Protein AF-A0A5C7W7C7-F1 (afdb_monomer)

Secondary structure (DSSP, 8-state):
-HHHHHTTTHHHHHHHHHHHHHHHTT----HHHHHHHHHHHHHHHHHHHHHHTT--HHHHHHHHHHH---SS---HHHHHHHHHHHHHT--TTS-GGGGTTSHHHHHTT--HHHHTTS-GGGGT----

Mean predicted aligned error: 4.82 Å

pLDDT: mean 91.24, std 10.2, range [34.31, 97.81]

Sequence (128 aa):
CYTAGLLHNIGELALLRSLQDWQEAGGELGNDDIEQALRRRAAGFGSALRIRWRLPFGLRELIAAYYALGSGVFSREALVLNLVAQLLALPSNQSLDSLLESRPARMLGLRQDFLGRIPEHLLGRHDG

Radius of gyration: 17.4 Å; Cα contacts (8 Å, |Δi|>4): 109; chains: 1; bounding box: 34×39×49 Å

Nearest PDB structures (foldseek):
  3i7a-assembly1_A  TM=5.634E-01  e=2.595E-01  Shewanella amazonensis S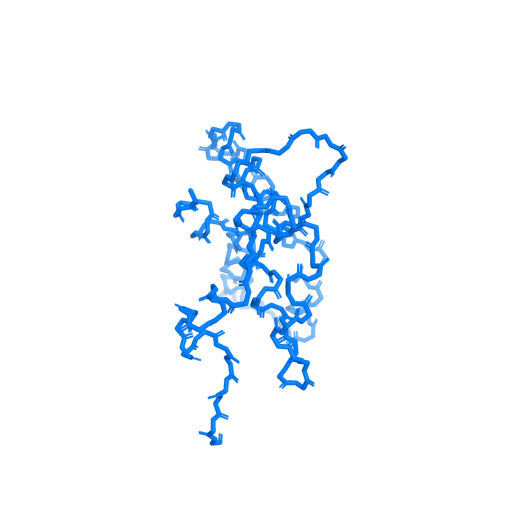B2B

Solvent-accessible surface area (backbone atoms only — not comparable to full-atom values): 7499 Å² total; per-residue (Å²): 98,70,68,30,66,73,49,53,61,48,12,47,53,52,47,51,51,54,55,46,54,39,41,77,73,72,44,89,77,52,71,69,54,52,53,50,45,45,80,74,38,15,70,61,47,26,53,55,48,45,56,74,70,61,56,54,67,70,51,54,50,36,30,47,14,34,81,48,77,81,92,74,91,74,54,72,55,29,32,52,37,27,42,50,42,52,55,71,67,51,55,86,90,56,65,73,70,59,54,50,74,33,69,40,28,52,76,68,66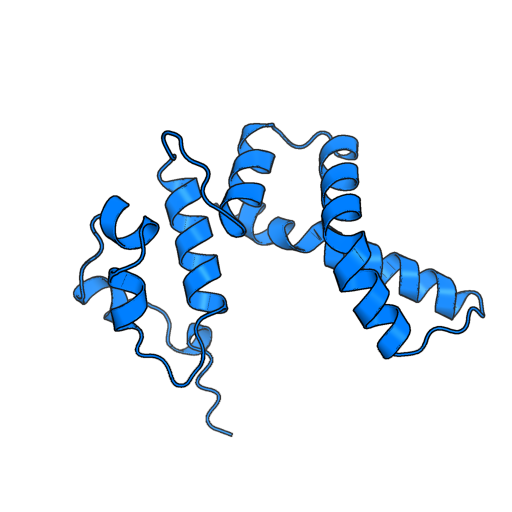,57,53,76,77,54,61,80,67,56,62,67,85,68,62,69,75,72,88,126

InterPro domains:
  IPR013976 Cyclic di-GMP phosphodiesterase CdgJ, HDOD domain [PF08668] (1-67)

Foldseek 3Di:
DVVLVVLLQVLLVVQVVVVVVCVVVVHDDDPVNSVVCSVPGSVVSSVVVCVVVVPDPVSVLLSVLLVHDDPDDDDLSSLVSVLLSCQQVPDLPDDPVVSCVDPSNVVNVHDPVVVVVPDPVSNPPPPD

Organism: Aquipseudomonas alcaligenes (NCBI:txid43263)

Structure (mmCIF, N/CA/C/O backbone):
data_AF-A0A5C7W7C7-F1
#
_entry.id   AF-A0A5C7W7C7-F1
#
loop_
_atom_site.group_PDB
_atom_site.id
_atom_site.type_symbol
_atom_site.label_atom_id
_atom_site.label_alt_id
_atom_site.label_comp_id
_atom_site.label_asym_id
_atom_site.label_entity_id
_atom_site.label_seq_id
_atom_site.pdbx_PDB_ins_code
_atom_site.Cartn_x
_atom_site.Cartn_y
_atom_site.Cartn_z
_atom_site.occupancy
_atom_site.B_iso_or_equiv
_atom_site.auth_seq_id
_atom_site.auth_comp_id
_atom_site.auth_asym_id
_atom_site.auth_atom_id
_atom_site.pdbx_PDB_model_num
ATOM 1 N N . CYS A 1 1 ? -14.136 -1.132 1.586 1.00 89.62 1 CYS A N 1
ATOM 2 C CA . CYS A 1 1 ? -12.787 -1.687 1.855 1.00 89.62 1 CYS A CA 1
ATOM 3 C C . CYS A 1 1 ? -12.267 -2.596 0.745 1.00 89.62 1 CYS A C 1
ATOM 5 O O . CYS A 1 1 ? -11.176 -2.323 0.275 1.00 89.62 1 CYS A O 1
ATOM 7 N N . TYR A 1 2 ? -13.012 -3.619 0.300 1.00 94.81 2 TYR A N 1
ATOM 8 C CA . TYR A 1 2 ? -12.529 -4.632 -0.659 1.00 94.81 2 TYR A CA 1
ATOM 9 C C . TYR A 1 2 ? -11.791 -4.063 -1.886 1.00 94.81 2 TYR A C 1
ATOM 11 O O . TYR A 1 2 ? -10.609 -4.328 -2.069 1.00 94.81 2 TYR A O 1
ATOM 19 N N . THR A 1 3 ? -12.439 -3.196 -2.669 1.00 95.94 3 THR A N 1
ATOM 20 C CA . THR A 1 3 ? -11.835 -2.604 -3.876 1.00 95.94 3 THR A CA 1
ATOM 21 C C . THR A 1 3 ? -10.594 -1.761 -3.577 1.00 95.94 3 THR A C 1
ATOM 23 O O . THR A 1 3 ? -9.626 -1.808 -4.322 1.00 95.94 3 THR A O 1
ATOM 26 N N . ALA A 1 4 ? -10.598 -1.001 -2.479 1.00 96.06 4 ALA A N 1
ATOM 27 C CA . ALA A 1 4 ? -9.429 -0.225 -2.067 1.00 96.06 4 ALA A CA 1
ATOM 28 C C . ALA A 1 4 ? -8.264 -1.136 -1.652 1.00 96.06 4 ALA A C 1
ATOM 30 O O . ALA A 1 4 ? -7.130 -0.856 -2.017 1.00 96.06 4 ALA A O 1
ATO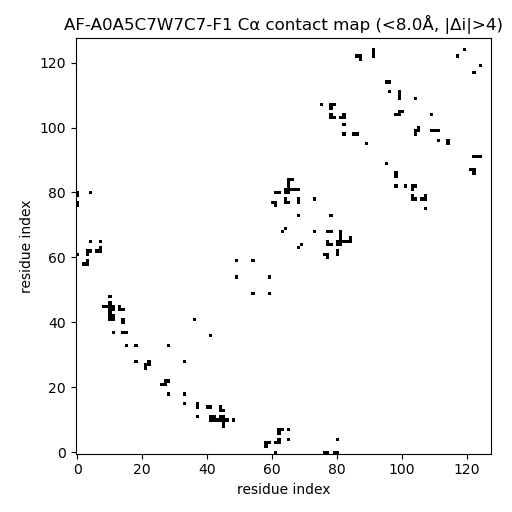M 31 N N . GLY A 1 5 ? -8.551 -2.246 -0.965 1.00 95.31 5 GLY A N 1
ATOM 32 C CA . GLY A 1 5 ? -7.561 -3.273 -0.647 1.00 95.31 5 GLY A CA 1
ATOM 33 C C . GLY A 1 5 ? -6.988 -3.937 -1.899 1.00 95.31 5 GLY A C 1
ATOM 34 O O . GLY A 1 5 ? -5.781 -4.091 -1.995 1.00 95.31 5 GLY A O 1
ATOM 35 N N . LEU A 1 6 ? -7.808 -4.253 -2.904 1.00 95.38 6 LEU A N 1
ATOM 36 C CA . LEU A 1 6 ? -7.309 -4.803 -4.173 1.00 95.38 6 LEU A CA 1
ATOM 37 C C . LEU A 1 6 ? -6.442 -3.816 -4.964 1.00 95.38 6 LEU A C 1
ATOM 39 O O . LEU A 1 6 ? -5.518 -4.226 -5.655 1.00 95.38 6 LEU A O 1
ATOM 43 N N . LEU A 1 7 ? -6.751 -2.521 -4.893 1.00 96.19 7 LEU A N 1
ATOM 44 C CA . LEU A 1 7 ? -6.086 -1.491 -5.693 1.00 96.19 7 LEU A CA 1
ATOM 45 C C . LEU A 1 7 ? -4.968 -0.755 -4.947 1.00 96.19 7 LEU A C 1
ATOM 47 O O . LEU A 1 7 ? -4.414 0.204 -5.496 1.00 96.19 7 LEU A O 1
ATOM 51 N N . HIS A 1 8 ? -4.645 -1.144 -3.709 1.00 94.94 8 HIS A N 1
ATOM 52 C CA . HIS A 1 8 ? -3.686 -0.391 -2.902 1.00 94.94 8 HIS A CA 1
ATOM 53 C C . HIS A 1 8 ? -2.312 -0.341 -3.587 1.00 94.94 8 HIS A C 1
ATOM 55 O O . HIS A 1 8 ? -1.818 0.755 -3.839 1.00 94.94 8 HIS A O 1
ATOM 61 N N . ASN A 1 9 ? -1.800 -1.489 -4.038 1.00 95.06 9 ASN A N 1
ATOM 62 C CA . ASN A 1 9 ? -0.490 -1.657 -4.677 1.00 95.06 9 ASN A CA 1
ATOM 63 C C . ASN A 1 9 ? -0.511 -1.556 -6.217 1.00 95.06 9 ASN A C 1
ATOM 65 O O . ASN A 1 9 ? 0.390 -2.042 -6.904 1.00 95.06 9 ASN A O 1
ATOM 69 N N . ILE A 1 10 ? -1.554 -0.954 -6.803 1.00 95.38 10 ILE A N 1
ATOM 70 C CA . ILE A 1 10 ? -1.696 -0.907 -8.268 1.00 95.38 10 ILE A CA 1
ATOM 71 C C . ILE A 1 10 ? -0.569 -0.120 -8.959 1.00 95.38 10 ILE A C 1
ATOM 73 O O . ILE A 1 10 ? -0.285 -0.349 -10.132 1.00 95.38 10 ILE A O 1
ATOM 77 N N . GLY A 1 11 ? 0.073 0.809 -8.243 1.00 95.00 11 GLY A N 1
ATOM 78 C CA . GLY A 1 11 ? 1.209 1.570 -8.761 1.00 95.00 11 GLY A CA 1
ATOM 79 C C . GLY A 1 11 ? 2.449 0.701 -8.934 1.00 95.00 11 GLY A C 1
ATOM 80 O O . GLY A 1 11 ? 3.077 0.740 -9.986 1.00 95.00 11 GLY A O 1
ATOM 81 N N . GLU A 1 12 ? 2.756 -0.112 -7.925 1.00 96.19 12 GLU A N 1
ATOM 82 C CA . GLU A 1 12 ? 3.834 -1.096 -7.913 1.00 96.19 12 GLU A CA 1
ATOM 83 C C . GLU A 1 12 ? 3.633 -2.120 -9.037 1.00 96.19 12 GLU A C 1
ATOM 85 O O . GLU A 1 12 ? 4.531 -2.325 -9.850 1.00 96.19 12 GLU A O 1
ATOM 90 N N . LEU A 1 13 ? 2.433 -2.704 -9.137 1.00 97.19 13 LEU A N 1
ATOM 91 C CA . LEU A 1 13 ? 2.112 -3.716 -10.149 1.00 97.19 13 LEU A CA 1
ATOM 92 C C . LEU A 1 13 ? 2.204 -3.170 -11.577 1.00 97.19 13 LEU A C 1
ATOM 94 O O . LEU A 1 13 ? 2.780 -3.809 -12.457 1.00 97.19 13 LEU A O 1
ATOM 98 N N . ALA A 1 14 ? 1.649 -1.983 -11.822 1.00 96.75 14 ALA A N 1
ATOM 99 C CA . ALA A 1 14 ? 1.678 -1.392 -13.153 1.00 96.75 14 ALA A CA 1
ATOM 100 C C . ALA A 1 14 ? 3.094 -0.943 -13.550 1.00 96.75 14 ALA A C 1
ATOM 102 O O . ALA A 1 14 ? 3.472 -1.094 -14.711 1.00 96.75 14 ALA A O 1
ATOM 103 N N . LEU A 1 15 ? 3.892 -0.459 -12.591 1.00 97.38 15 LEU A N 1
ATOM 104 C CA . LEU A 1 15 ? 5.300 -0.150 -12.822 1.00 97.38 15 LEU A CA 1
ATOM 105 C C . LEU A 1 15 ? 6.098 -1.415 -13.152 1.00 97.38 15 LEU A C 1
ATOM 107 O O . LEU A 1 15 ? 6.824 -1.409 -14.140 1.00 97.38 15 LEU A O 1
ATOM 111 N N . LEU A 1 16 ? 5.929 -2.502 -12.391 1.00 97.56 16 LEU A N 1
ATOM 112 C CA . LEU A 1 16 ? 6.574 -3.786 -12.688 1.00 97.56 16 LEU A CA 1
ATOM 113 C C . LEU A 1 16 ? 6.235 -4.277 -14.091 1.00 97.56 16 LEU A C 1
ATOM 115 O O . LEU A 1 16 ? 7.132 -4.684 -14.821 1.00 97.56 16 LEU A O 1
ATOM 119 N N . ARG A 1 17 ? 4.965 -4.167 -14.500 1.00 97.50 17 ARG A N 1
ATOM 120 C CA . ARG A 1 17 ? 4.567 -4.529 -15.862 1.00 97.50 17 ARG A CA 1
ATOM 121 C C . ARG A 1 17 ? 5.311 -3.701 -16.909 1.00 97.50 17 ARG A C 1
ATOM 123 O O . ARG A 1 17 ? 5.808 -4.269 -17.869 1.00 97.50 17 ARG A O 1
ATOM 130 N N . SER A 1 18 ? 5.426 -2.387 -16.710 1.00 96.31 18 SER A N 1
ATOM 131 C CA . SER A 1 18 ? 6.162 -1.515 -17.638 1.00 96.31 18 SER A CA 1
ATOM 132 C C . SER A 1 18 ? 7.666 -1.809 -17.677 1.00 96.31 18 SER A C 1
ATOM 134 O O . SER A 1 18 ? 8.272 -1.722 -18.740 1.00 96.31 18 SER A O 1
ATOM 136 N N . LEU A 1 19 ? 8.278 -2.155 -16.539 1.00 97.25 19 LEU A N 1
ATOM 137 C CA . LEU A 1 19 ? 9.686 -2.569 -16.490 1.00 97.25 19 LEU A CA 1
ATOM 138 C C . LEU A 1 19 ? 9.896 -3.904 -17.211 1.00 97.25 19 LEU A C 1
ATOM 140 O O . LEU A 1 19 ? 10.875 -4.063 -17.933 1.00 97.25 19 LEU A O 1
ATOM 144 N N . GLN A 1 20 ? 8.952 -4.832 -17.074 1.00 97.06 20 GLN A N 1
ATOM 145 C CA . GLN A 1 20 ? 8.997 -6.095 -17.796 1.00 97.06 20 GLN A CA 1
ATOM 146 C C . GLN A 1 20 ? 8.813 -5.904 -19.308 1.00 97.06 20 GLN A C 1
ATOM 148 O O . GLN A 1 20 ? 9.581 -6.474 -20.075 1.00 97.06 20 GLN A O 1
ATOM 153 N N . ASP A 1 21 ? 7.881 -5.049 -19.744 1.00 97.81 21 ASP A N 1
ATOM 154 C CA . ASP A 1 21 ? 7.718 -4.705 -21.166 1.00 97.81 21 ASP A CA 1
ATOM 155 C C . ASP A 1 21 ? 9.025 -4.151 -21.765 1.00 97.81 21 ASP A C 1
ATOM 157 O O . ASP A 1 21 ? 9.373 -4.442 -22.908 1.00 97.81 21 ASP A O 1
ATOM 161 N N . TRP A 1 22 ? 9.775 -3.371 -20.979 1.00 97.12 22 TRP A N 1
ATOM 162 C CA . TRP A 1 22 ? 11.086 -2.858 -21.375 1.00 97.12 22 TRP A CA 1
ATOM 163 C C . TRP A 1 22 ? 12.131 -3.971 -21.529 1.00 97.12 22 TRP A C 1
ATOM 165 O O . TRP A 1 22 ? 12.857 -3.983 -22.523 1.00 97.12 22 TRP A O 1
ATOM 175 N N . GLN A 1 23 ? 12.187 -4.925 -20.595 1.00 97.06 23 GLN A N 1
ATOM 176 C CA . GLN A 1 23 ? 13.093 -6.076 -20.704 1.00 97.06 23 GLN A CA 1
ATOM 177 C C . GLN A 1 23 ? 12.749 -6.964 -21.902 1.00 97.06 23 GLN A C 1
ATOM 179 O O . GLN A 1 23 ? 13.635 -7.368 -22.653 1.00 97.06 23 GLN A O 1
ATOM 184 N N . GLU A 1 24 ? 11.460 -7.218 -22.129 1.00 97.31 24 GLU A N 1
ATOM 185 C CA . GLU A 1 24 ? 10.967 -7.999 -23.269 1.00 97.31 24 GLU A CA 1
ATOM 186 C C . GLU A 1 24 ? 11.292 -7.327 -24.617 1.00 97.31 24 GLU A C 1
ATOM 188 O O . GLU A 1 24 ? 11.494 -8.014 -25.617 1.00 97.31 24 GLU A O 1
ATOM 193 N N . ALA A 1 25 ? 11.423 -5.996 -24.643 1.00 97.75 25 ALA A N 1
ATOM 194 C CA . ALA A 1 25 ? 11.869 -5.230 -25.806 1.00 97.75 25 ALA A CA 1
ATOM 195 C C . ALA A 1 25 ? 13.404 -5.198 -25.996 1.00 97.75 25 ALA A C 1
ATOM 197 O O . ALA A 1 25 ? 13.891 -4.515 -26.898 1.00 97.75 25 ALA A O 1
ATOM 198 N N . GLY A 1 26 ? 14.168 -5.925 -25.173 1.00 97.31 26 GLY A N 1
ATOM 199 C CA . GLY A 1 26 ? 15.632 -5.992 -25.230 1.00 97.31 26 GLY A CA 1
ATOM 200 C C . GLY A 1 26 ? 16.350 -4.983 -24.331 1.00 97.31 26 GLY A C 1
ATOM 201 O O . GLY A 1 26 ? 17.560 -4.806 -24.457 1.00 97.31 26 GLY A O 1
ATOM 202 N N . GLY A 1 27 ? 15.626 -4.305 -23.440 1.00 96.56 27 GLY A N 1
ATOM 203 C CA . GLY A 1 27 ? 16.213 -3.434 -22.433 1.00 96.56 27 GLY A CA 1
ATOM 204 C C . GLY A 1 27 ? 16.884 -4.212 -21.298 1.00 96.56 27 GLY A C 1
ATOM 205 O O . GLY A 1 27 ? 16.375 -5.230 -20.834 1.00 96.56 27 GLY A O 1
ATOM 206 N N . GLU A 1 28 ? 18.009 -3.712 -20.795 1.00 95.44 28 GLU A N 1
ATOM 207 C CA . GLU A 1 28 ? 18.679 -4.295 -19.630 1.00 95.44 28 GLU A CA 1
ATOM 208 C C . GLU A 1 28 ? 18.191 -3.622 -18.341 1.00 95.44 28 GLU A C 1
ATOM 210 O O . GLU A 1 28 ? 18.163 -2.394 -18.237 1.00 95.44 28 GLU A O 1
ATOM 215 N N . LEU A 1 29 ? 17.785 -4.434 -17.363 1.00 96.06 29 LEU A N 1
ATOM 216 C CA . LEU A 1 29 ? 17.436 -4.010 -16.007 1.00 96.06 29 LEU A CA 1
ATOM 217 C C . LEU A 1 29 ? 17.919 -5.073 -15.024 1.00 96.06 29 LEU A C 1
ATOM 219 O O . LEU A 1 29 ? 17.550 -6.243 -15.152 1.00 96.06 29 LEU A O 1
ATOM 223 N N . GLY A 1 30 ? 18.725 -4.663 -14.045 1.00 95.38 30 GLY A N 1
ATOM 224 C CA . GLY A 1 30 ? 19.095 -5.504 -12.912 1.00 95.38 30 GLY A CA 1
ATOM 225 C C . GLY A 1 30 ? 18.076 -5.427 -11.773 1.00 95.38 30 GLY A C 1
ATOM 226 O O . GLY A 1 30 ? 17.225 -4.537 -11.726 1.00 95.38 30 GLY A O 1
ATOM 227 N N . ASN A 1 31 ? 18.195 -6.334 -10.800 1.00 95.50 31 ASN A N 1
ATOM 228 C CA . ASN A 1 31 ? 17.340 -6.322 -9.606 1.00 95.50 31 ASN A CA 1
ATOM 229 C C . ASN A 1 31 ? 17.451 -4.998 -8.830 1.00 95.50 31 ASN A C 1
ATOM 231 O O . ASN A 1 31 ? 16.431 -4.444 -8.422 1.00 95.50 31 ASN A O 1
ATOM 235 N N . ASP A 1 32 ? 18.661 -4.447 -8.700 1.00 97.12 32 ASP A N 1
ATOM 236 C CA . ASP A 1 32 ? 18.893 -3.170 -8.015 1.00 97.12 32 ASP A CA 1
ATOM 237 C C . ASP A 1 32 ? 18.188 -1.997 -8.719 1.00 97.12 32 ASP A C 1
ATOM 239 O O . ASP A 1 32 ? 17.633 -1.113 -8.057 1.00 97.12 32 ASP A O 1
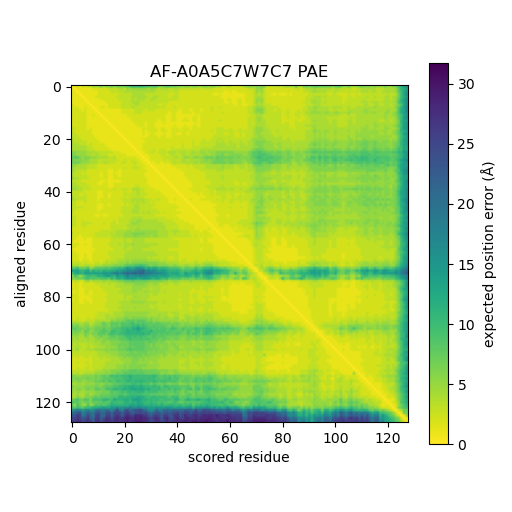ATOM 243 N N . ASP A 1 33 ? 18.148 -2.005 -10.057 1.00 96.62 33 ASP A N 1
ATOM 244 C CA . ASP A 1 33 ? 17.437 -0.995 -10.848 1.00 96.62 33 ASP A CA 1
ATOM 245 C C . ASP A 1 33 ? 15.926 -1.092 -10.629 1.00 96.62 33 ASP A C 1
ATOM 247 O O . ASP A 1 33 ? 15.254 -0.073 -10.444 1.00 96.62 33 ASP A O 1
ATOM 251 N N . ILE A 1 34 ? 15.392 -2.317 -10.600 1.00 96.69 34 ILE A N 1
ATOM 252 C CA . ILE A 1 34 ? 13.972 -2.590 -10.350 1.00 96.69 34 ILE A CA 1
ATOM 253 C C . ILE A 1 34 ? 13.585 -2.128 -8.942 1.00 96.69 34 ILE A C 1
ATOM 255 O O . ILE A 1 34 ? 12.606 -1.393 -8.781 1.00 96.69 34 ILE A O 1
ATOM 259 N N . GLU A 1 35 ? 14.363 -2.492 -7.921 1.00 97.06 35 GLU A N 1
ATOM 260 C CA . GLU A 1 35 ? 14.127 -2.047 -6.547 1.00 97.06 35 GLU A CA 1
ATOM 261 C C . GLU A 1 35 ? 14.181 -0.522 -6.426 1.00 97.06 35 GLU A C 1
ATOM 263 O O . GLU A 1 35 ? 13.319 0.099 -5.791 1.00 97.06 35 GLU A O 1
ATOM 268 N N . GLN A 1 36 ? 15.174 0.108 -7.056 1.00 96.88 36 GLN A N 1
ATOM 269 C CA . GLN A 1 36 ? 15.310 1.558 -7.052 1.00 96.88 36 GLN A CA 1
ATOM 270 C C . GLN A 1 36 ? 14.130 2.235 -7.764 1.00 96.88 36 GLN A C 1
ATOM 272 O O . GLN A 1 36 ? 13.604 3.239 -7.266 1.00 96.88 36 GLN A O 1
ATOM 277 N N . ALA A 1 37 ? 13.690 1.694 -8.901 1.00 96.44 37 ALA A N 1
ATOM 278 C CA . ALA A 1 37 ? 12.540 2.188 -9.644 1.00 96.44 37 ALA A CA 1
ATOM 279 C C . ALA A 1 37 ? 11.258 2.078 -8.811 1.00 96.44 37 ALA A C 1
ATOM 281 O O . ALA A 1 37 ? 10.541 3.071 -8.677 1.00 96.44 37 ALA A O 1
ATOM 282 N N . LEU A 1 38 ? 11.005 0.926 -8.184 1.00 96.88 38 LEU A N 1
ATOM 283 C CA . LEU A 1 38 ? 9.864 0.714 -7.293 1.00 96.88 38 LEU A CA 1
ATOM 284 C C . LEU A 1 38 ? 9.828 1.752 -6.169 1.00 96.88 38 LEU A C 1
ATOM 286 O O . LEU A 1 38 ? 8.841 2.479 -6.037 1.00 96.88 38 LEU A O 1
ATOM 290 N N . ARG A 1 39 ? 10.929 1.896 -5.418 1.00 95.12 39 ARG A N 1
ATOM 291 C CA . ARG A 1 39 ? 11.015 2.838 -4.288 1.00 95.12 39 ARG A CA 1
ATOM 292 C C . ARG A 1 39 ? 10.786 4.290 -4.715 1.00 95.12 39 ARG A C 1
ATOM 294 O O . ARG A 1 39 ? 10.182 5.059 -3.973 1.00 95.12 39 ARG A O 1
ATOM 301 N N . ARG A 1 40 ? 11.265 4.688 -5.900 1.00 96.31 40 ARG A N 1
ATOM 302 C CA . ARG A 1 40 ? 11.215 6.090 -6.361 1.00 96.31 40 ARG A CA 1
ATOM 303 C C . ARG A 1 40 ? 9.975 6.445 -7.176 1.00 96.31 40 ARG A C 1
ATOM 305 O O . ARG A 1 40 ? 9.622 7.622 -7.245 1.00 96.31 40 ARG A O 1
ATOM 312 N N . ARG A 1 41 ? 9.354 5.481 -7.861 1.00 95.25 41 ARG A N 1
ATOM 313 C CA . ARG A 1 41 ? 8.348 5.760 -8.900 1.00 95.25 41 ARG A CA 1
ATOM 314 C C . ARG A 1 41 ? 6.979 5.153 -8.618 1.00 95.25 41 ARG A C 1
ATOM 316 O O . ARG A 1 41 ? 6.002 5.733 -9.086 1.00 95.25 41 ARG A O 1
ATOM 323 N N . ALA A 1 42 ? 6.868 4.065 -7.851 1.00 94.31 42 ALA A N 1
ATOM 324 C CA . ALA A 1 42 ? 5.601 3.340 -7.709 1.00 94.31 42 ALA A CA 1
ATOM 325 C C . ALA A 1 42 ? 4.461 4.213 -7.155 1.00 94.31 42 ALA A C 1
ATOM 327 O O . ALA A 1 42 ? 3.365 4.231 -7.715 1.00 94.31 42 ALA A O 1
ATOM 328 N N . ALA A 1 43 ? 4.729 5.013 -6.116 1.00 91.44 43 ALA A N 1
ATOM 329 C CA . ALA A 1 43 ? 3.724 5.894 -5.517 1.00 91.44 43 ALA A CA 1
ATOM 330 C C . ALA A 1 43 ? 3.205 6.958 -6.505 1.00 91.44 43 ALA A C 1
ATOM 332 O O . ALA A 1 43 ? 1.993 7.155 -6.642 1.00 91.44 43 ALA A O 1
ATOM 333 N N . GLY A 1 44 ? 4.116 7.617 -7.232 1.00 93.38 44 GLY A N 1
ATOM 334 C CA . GLY A 1 44 ? 3.763 8.608 -8.253 1.00 93.38 44 GLY A CA 1
ATOM 335 C C . GLY A 1 44 ? 2.994 7.984 -9.419 1.00 93.38 44 GLY A C 1
ATOM 336 O O . GLY A 1 44 ? 1.969 8.520 -9.842 1.00 93.38 44 GLY A O 1
ATOM 337 N N . PHE A 1 45 ? 3.439 6.811 -9.876 1.00 93.56 45 PHE A N 1
ATOM 338 C CA . PHE A 1 45 ? 2.786 6.043 -10.933 1.00 93.56 45 PHE A CA 1
ATOM 339 C C . PHE A 1 45 ? 1.359 5.640 -10.537 1.00 93.56 45 PHE A C 1
ATOM 341 O O . PHE A 1 45 ? 0.408 5.903 -11.272 1.00 93.56 45 PHE A O 1
ATOM 348 N N . GLY A 1 46 ? 1.186 5.083 -9.334 1.00 94.25 46 GLY A N 1
ATOM 349 C CA . GLY A 1 46 ? -0.119 4.707 -8.792 1.00 94.25 46 GLY A CA 1
ATOM 350 C C . GLY A 1 46 ? -1.064 5.900 -8.651 1.00 94.25 46 GLY A C 1
ATOM 351 O O . GLY A 1 46 ? -2.237 5.800 -9.007 1.00 94.25 46 GLY A O 1
ATOM 352 N N . SER A 1 47 ? -0.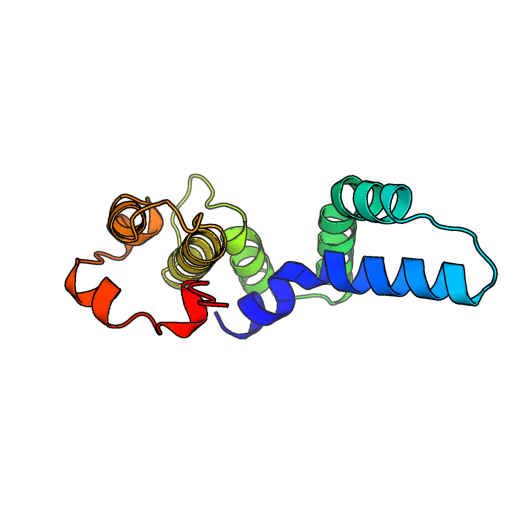565 7.053 -8.196 1.00 92.88 47 SER A N 1
ATOM 353 C CA . SER A 1 47 ? -1.357 8.287 -8.119 1.00 92.88 47 SER A CA 1
ATOM 354 C C . SER A 1 47 ? -1.880 8.720 -9.496 1.00 92.88 47 SER A C 1
ATOM 356 O O . SER A 1 47 ? -3.089 8.903 -9.673 1.00 92.88 47 SER A O 1
ATOM 358 N N . ALA A 1 48 ? -0.994 8.797 -10.495 1.00 94.81 48 ALA A N 1
ATOM 359 C CA . ALA A 1 48 ? -1.360 9.161 -11.863 1.00 94.81 48 ALA A CA 1
ATOM 360 C C . ALA A 1 48 ? -2.362 8.168 -12.476 1.00 94.81 48 ALA A C 1
ATOM 362 O O . ALA A 1 48 ? -3.348 8.574 -13.097 1.00 94.81 48 ALA A O 1
ATOM 363 N N . LEU A 1 49 ? -2.157 6.868 -12.250 1.00 95.81 49 LEU A N 1
ATOM 364 C CA . LEU A 1 49 ? -3.029 5.815 -12.762 1.00 95.81 49 LEU A CA 1
ATOM 365 C C . LEU A 1 49 ? -4.448 5.911 -12.188 1.00 95.81 49 LEU A C 1
ATOM 367 O O . LEU A 1 49 ? -5.422 5.885 -12.940 1.00 95.81 49 LEU A O 1
ATOM 371 N N . ARG A 1 50 ? -4.580 6.113 -10.870 1.00 95.81 50 ARG A N 1
ATOM 372 C CA . ARG A 1 50 ? -5.882 6.271 -10.197 1.00 95.81 50 ARG A CA 1
ATOM 373 C C . ARG A 1 50 ? -6.644 7.509 -10.691 1.00 95.81 50 ARG A C 1
ATOM 375 O O . ARG A 1 50 ? -7.872 7.475 -10.765 1.00 95.81 50 ARG A O 1
ATOM 382 N N . ILE A 1 51 ? -5.936 8.586 -11.046 1.00 94.56 51 ILE A N 1
ATOM 383 C CA . ILE A 1 51 ? -6.527 9.783 -11.670 1.00 94.56 51 ILE A CA 1
ATOM 384 C C . ILE A 1 51 ? -6.998 9.469 -13.094 1.00 94.56 51 ILE A C 1
ATOM 386 O O . ILE A 1 51 ? -8.143 9.765 -13.435 1.00 94.56 51 ILE A O 1
ATOM 390 N N . ARG A 1 52 ? -6.155 8.828 -13.912 1.00 96.19 52 ARG A N 1
ATOM 391 C CA . ARG A 1 52 ? -6.471 8.486 -15.308 1.00 96.19 52 ARG A CA 1
ATOM 392 C C . ARG A 1 52 ? -7.644 7.513 -15.428 1.00 96.19 52 ARG A C 1
ATOM 394 O O . ARG A 1 52 ? -8.463 7.656 -16.328 1.00 96.19 52 ARG A O 1
ATOM 401 N N . TRP A 1 53 ? -7.767 6.568 -14.500 1.00 96.00 53 TRP A N 1
ATOM 402 C CA . TRP A 1 53 ? -8.928 5.676 -14.395 1.00 96.00 53 TRP A CA 1
ATOM 403 C C . TRP A 1 53 ? -10.165 6.341 -13.792 1.00 96.00 53 TRP A C 1
ATOM 405 O O . TRP A 1 53 ? -11.210 5.705 -13.692 1.00 96.00 53 TRP A O 1
ATOM 415 N N . ARG A 1 54 ? -10.062 7.617 -13.400 1.00 96.81 54 ARG A N 1
ATOM 416 C CA . ARG A 1 54 ? -11.155 8.408 -12.827 1.00 96.81 54 ARG A CA 1
ATOM 417 C C . ARG A 1 54 ? -11.766 7.734 -11.599 1.00 96.81 54 ARG A C 1
ATOM 419 O O . ARG A 1 54 ? -12.982 7.756 -11.418 1.00 96.81 54 ARG A O 1
ATOM 426 N N . LEU A 1 55 ? -10.924 7.140 -10.747 1.00 96.38 55 LEU A N 1
ATOM 427 C CA . LEU A 1 55 ? -11.416 6.487 -9.540 1.00 96.38 55 LEU A CA 1
ATOM 428 C C . LEU A 1 55 ? -12.163 7.499 -8.653 1.00 96.38 55 LEU A C 1
ATOM 430 O O . LEU A 1 55 ? -11.665 8.622 -8.456 1.00 96.38 55 LEU A O 1
ATOM 434 N N . PRO A 1 56 ? -13.321 7.112 -8.081 1.00 95.38 56 PRO A N 1
ATOM 435 C CA . PRO A 1 56 ? -14.074 7.970 -7.177 1.00 95.38 56 PRO A CA 1
ATOM 436 C C . PRO A 1 56 ? -13.184 8.523 -6.064 1.00 95.38 56 PRO A C 1
ATOM 438 O O . PRO A 1 56 ? -12.306 7.821 -5.559 1.00 95.38 56 PRO A O 1
ATOM 441 N N . PHE A 1 57 ? -13.410 9.777 -5.671 1.00 92.38 57 PHE A N 1
ATOM 442 C CA . PHE A 1 57 ? -12.599 10.449 -4.650 1.00 92.38 57 PHE A CA 1
ATOM 443 C C . PHE A 1 57 ? -12.507 9.631 -3.355 1.00 92.38 57 PHE A C 1
ATOM 445 O O . PHE A 1 57 ? -11.402 9.299 -2.939 1.00 92.38 57 PHE A O 1
ATOM 452 N N . GLY A 1 58 ? -13.644 9.170 -2.823 1.00 93.06 58 GLY A N 1
ATOM 453 C CA . GLY A 1 58 ? -13.658 8.336 -1.618 1.00 93.06 58 GLY A CA 1
ATOM 454 C C . GLY A 1 58 ? -12.876 7.024 -1.765 1.00 93.06 58 GLY A C 1
ATOM 455 O O . GLY A 1 58 ? -12.234 6.579 -0.822 1.00 93.06 58 GLY A O 1
ATOM 456 N N . LEU A 1 59 ? -12.839 6.414 -2.958 1.00 95.31 59 LEU A N 1
ATOM 457 C CA . LEU A 1 59 ? -12.014 5.222 -3.188 1.00 95.31 59 LEU A CA 1
ATOM 458 C C . LEU A 1 59 ? -10.517 5.558 -3.132 1.00 95.31 59 LEU A C 1
ATOM 460 O O . LEU A 1 59 ? -9.739 4.799 -2.558 1.00 95.31 59 LEU A O 1
ATOM 464 N N . ARG A 1 60 ? -10.116 6.702 -3.699 1.00 94.56 60 ARG A N 1
ATOM 465 C CA . ARG A 1 60 ? -8.730 7.185 -3.635 1.00 94.56 60 ARG A CA 1
ATOM 466 C C . ARG A 1 60 ? -8.314 7.511 -2.202 1.00 94.56 60 ARG A C 1
ATOM 468 O O . ARG A 1 60 ? -7.200 7.167 -1.822 1.00 94.56 60 ARG A O 1
ATOM 475 N N . GLU A 1 61 ? -9.204 8.100 -1.407 1.00 92.75 61 GLU A N 1
ATOM 476 C CA . GLU A 1 61 ? -8.963 8.351 0.018 1.00 92.75 61 GLU A CA 1
ATOM 477 C C . GLU A 1 61 ? -8.806 7.056 0.815 1.00 92.75 61 GLU A C 1
ATOM 479 O O . GLU A 1 61 ? -7.880 6.942 1.613 1.00 92.75 61 GLU A O 1
ATOM 484 N N . LEU A 1 62 ? -9.646 6.046 0.565 1.00 95.06 62 LEU A N 1
ATOM 485 C CA . LEU A 1 62 ? -9.499 4.742 1.214 1.00 95.06 62 LEU A CA 1
ATOM 486 C C . LEU A 1 62 ? -8.176 4.062 0.845 1.00 95.06 62 LEU A C 1
ATOM 488 O O . LEU A 1 62 ? -7.518 3.501 1.716 1.00 95.06 62 LEU A O 1
ATOM 492 N N . ILE A 1 63 ? -7.754 4.142 -0.420 1.00 95.19 63 ILE A N 1
ATOM 493 C CA . ILE A 1 63 ? -6.438 3.636 -0.831 1.00 95.19 63 ILE A CA 1
ATOM 494 C C . ILE A 1 63 ? -5.314 4.408 -0.124 1.00 95.19 63 ILE A C 1
ATOM 496 O O . ILE A 1 63 ? -4.358 3.799 0.341 1.00 95.19 63 ILE A O 1
ATOM 500 N N . ALA A 1 64 ? -5.417 5.734 -0.004 1.00 92.94 64 ALA A N 1
ATOM 501 C CA . ALA A 1 64 ? -4.428 6.531 0.722 1.00 92.94 64 ALA A CA 1
ATOM 502 C C . ALA A 1 64 ? -4.370 6.161 2.216 1.00 92.94 64 ALA A C 1
ATOM 504 O O . ALA A 1 64 ? -3.279 6.048 2.774 1.00 92.94 64 ALA A O 1
ATOM 505 N N . ALA A 1 65 ? -5.526 5.890 2.832 1.00 95.44 65 ALA A N 1
ATOM 506 C CA . ALA A 1 65 ? -5.636 5.488 4.231 1.00 95.44 65 ALA A CA 1
ATOM 507 C C . ALA A 1 65 ? -4.910 4.172 4.548 1.00 95.44 65 ALA A C 1
ATOM 509 O O . ALA A 1 65 ? -4.460 3.991 5.678 1.00 95.44 65 ALA A O 1
ATOM 510 N N . TYR A 1 66 ? -4.742 3.281 3.564 1.00 95.25 66 TYR A N 1
ATOM 511 C CA . TYR A 1 66 ? -3.898 2.092 3.716 1.00 95.25 66 TYR A CA 1
ATOM 512 C C . TYR A 1 66 ? -2.470 2.474 4.133 1.00 95.25 66 TYR A C 1
ATOM 514 O O . TYR A 1 66 ? -1.933 1.913 5.078 1.00 95.25 66 TYR A O 1
ATOM 522 N N . TYR A 1 67 ? -1.881 3.486 3.492 1.00 92.94 67 TYR A N 1
ATOM 523 C CA . TYR A 1 67 ? -0.499 3.897 3.748 1.00 92.94 67 TYR A CA 1
ATOM 524 C C . TYR A 1 67 ? -0.365 4.833 4.951 1.00 92.94 67 TYR A C 1
ATOM 526 O O . TYR A 1 67 ? 0.587 4.720 5.719 1.00 92.94 67 TYR A O 1
ATOM 534 N N . ALA A 1 68 ? -1.301 5.769 5.127 1.00 92.44 68 ALA A N 1
ATOM 535 C CA . ALA A 1 68 ? -1.257 6.713 6.236 1.00 92.44 68 ALA A CA 1
ATOM 536 C C . ALA A 1 68 ? -2.642 7.264 6.579 1.00 92.44 68 ALA A C 1
ATOM 538 O O . ALA A 1 68 ? -3.421 7.636 5.703 1.00 92.44 68 ALA A O 1
ATOM 539 N N . LEU A 1 69 ? -2.914 7.407 7.877 1.00 91.50 69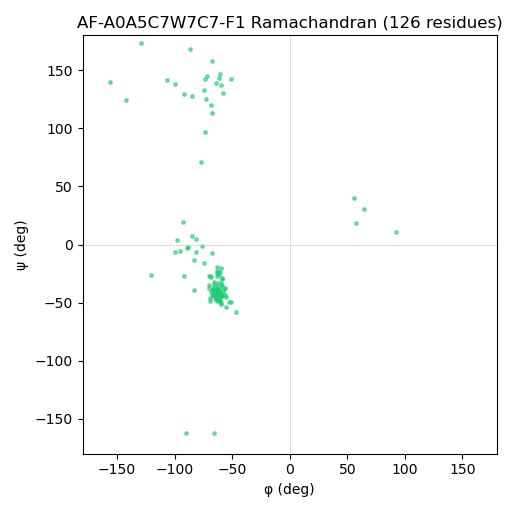 LEU A N 1
ATOM 540 C CA . LEU A 1 69 ? -4.032 8.208 8.366 1.00 91.50 69 LEU A CA 1
ATOM 541 C C . LEU A 1 69 ? -3.586 9.671 8.463 1.00 91.50 69 LEU A C 1
ATOM 543 O O . LEU A 1 69 ? -2.572 9.967 9.092 1.00 91.50 69 LEU A O 1
ATOM 547 N N . GLY A 1 70 ? -4.351 10.588 7.865 1.00 79.69 70 GLY A N 1
ATOM 548 C CA . GLY A 1 70 ? -4.137 12.033 8.012 1.00 79.69 70 GLY A CA 1
ATOM 549 C C . GLY A 1 70 ? -4.386 12.550 9.440 1.00 79.69 70 GLY A C 1
ATOM 550 O O . GLY A 1 70 ? -4.426 11.797 10.412 1.00 79.69 70 GLY A O 1
ATOM 551 N N . SER A 1 71 ? -4.577 13.860 9.599 1.00 74.19 71 SER A N 1
ATOM 552 C CA . SER A 1 71 ? -4.876 14.491 10.898 1.00 74.19 71 SER A CA 1
ATOM 553 C C . SER A 1 71 ? -6.374 14.718 11.166 1.00 74.19 71 SER A C 1
ATOM 555 O O . SER A 1 71 ? -6.726 15.128 12.268 1.00 74.19 71 SER A O 1
ATOM 557 N N . GLY A 1 72 ? -7.250 14.441 10.195 1.00 78.69 72 GLY A N 1
ATOM 558 C CA . GLY A 1 72 ? -8.688 14.734 10.261 1.00 78.69 72 GLY A CA 1
ATOM 559 C C . GLY A 1 72 ? -9.574 13.632 10.856 1.00 78.69 72 GLY A C 1
ATOM 560 O O . GLY A 1 72 ? -9.107 12.715 11.529 1.00 78.69 72 GLY A O 1
ATOM 561 N N . VAL A 1 73 ? -10.880 13.737 10.589 1.00 79.69 73 VAL A N 1
ATOM 562 C CA . VAL A 1 73 ? -11.880 12.707 10.911 1.00 79.69 73 VAL A CA 1
ATOM 563 C C . VAL A 1 73 ? -11.744 11.549 9.924 1.00 79.69 73 VAL A C 1
ATOM 565 O O . VAL A 1 73 ? -11.684 11.773 8.716 1.00 79.69 73 VAL A O 1
ATOM 568 N N . PHE A 1 74 ? -11.723 10.314 10.425 1.00 86.31 74 PHE A N 1
ATOM 569 C CA . PHE A 1 74 ? -11.631 9.117 9.585 1.00 86.31 74 PHE A CA 1
ATOM 570 C C . PHE A 1 74 ? -12.963 8.393 9.526 1.00 86.31 74 PHE A C 1
ATOM 572 O O . PHE A 1 74 ? -13.643 8.232 10.540 1.00 86.31 74 PHE A O 1
ATOM 579 N N . SER A 1 75 ? -13.286 7.878 8.344 1.00 93.62 75 SER A N 1
ATOM 580 C CA . SER A 1 75 ? -14.312 6.854 8.229 1.00 93.62 75 SER A CA 1
ATOM 581 C C . SER A 1 75 ? -13.847 5.558 8.893 1.00 93.62 75 SER A C 1
ATOM 583 O O . SER A 1 75 ? -12.647 5.283 9.021 1.00 93.62 75 SER A O 1
ATOM 585 N N . ARG A 1 76 ? -14.807 4.714 9.271 1.00 96.00 76 ARG A N 1
ATOM 586 C CA . ARG A 1 76 ? -14.519 3.375 9.790 1.00 96.00 76 ARG A CA 1
ATOM 587 C C . ARG A 1 76 ? -13.694 2.563 8.788 1.00 96.00 76 ARG A C 1
ATOM 589 O O . ARG A 1 76 ? -12.781 1.842 9.175 1.00 96.00 76 ARG A O 1
ATOM 596 N N . GLU A 1 77 ? -13.984 2.702 7.500 1.00 96.44 77 GLU A N 1
ATOM 597 C CA . GLU A 1 77 ? -13.306 2.010 6.405 1.00 96.44 77 GLU A CA 1
ATOM 598 C C . GLU A 1 77 ? -11.831 2.409 6.289 1.00 96.44 77 GLU A C 1
ATOM 600 O O . GLU A 1 77 ? -10.989 1.544 6.048 1.00 96.44 77 GLU A O 1
ATOM 605 N N . ALA A 1 78 ? -11.509 3.692 6.484 1.00 96.25 78 ALA A N 1
ATOM 606 C CA . ALA A 1 78 ? -10.133 4.183 6.476 1.00 96.25 78 ALA A CA 1
ATOM 607 C C . ALA A 1 78 ? -9.328 3.598 7.646 1.00 96.25 78 ALA A C 1
ATOM 609 O O . ALA A 1 78 ? -8.208 3.126 7.451 1.00 96.25 78 ALA A O 1
ATOM 610 N N . LEU A 1 79 ? -9.926 3.557 8.843 1.00 96.69 79 LEU A N 1
ATOM 611 C CA . LEU A 1 79 ? -9.309 2.938 10.021 1.00 96.69 79 LEU A CA 1
ATOM 612 C C . LEU A 1 79 ? -9.065 1.441 9.805 1.00 96.69 79 LEU A C 1
ATOM 614 O O . LEU A 1 79 ? -7.989 0.948 10.129 1.00 96.69 79 LEU A O 1
ATOM 618 N N . VAL A 1 80 ? -10.034 0.726 9.221 1.00 96.00 80 VAL A N 1
ATOM 619 C CA . VAL A 1 80 ? -9.900 -0.706 8.913 1.00 96.00 80 VAL A CA 1
ATOM 620 C C . VAL A 1 80 ? -8.765 -0.956 7.924 1.00 96.00 80 VAL A C 1
ATOM 622 O O . VAL A 1 80 ? -7.960 -1.852 8.154 1.00 96.00 80 VAL A O 1
ATOM 625 N N . LEU A 1 81 ? -8.664 -0.182 6.839 1.00 96.88 81 LEU A N 1
ATOM 626 C CA . LEU A 1 81 ? -7.576 -0.384 5.879 1.00 96.88 81 LEU A CA 1
ATOM 627 C C . LEU A 1 81 ? -6.206 -0.070 6.464 1.00 96.88 81 LEU A C 1
ATOM 629 O O . LEU A 1 81 ? -5.266 -0.815 6.205 1.00 96.88 81 LEU A O 1
ATOM 633 N N . ASN A 1 82 ? -6.098 0.982 7.274 1.00 96.88 82 ASN A N 1
ATOM 634 C CA . ASN A 1 82 ? -4.837 1.287 7.933 1.00 96.88 82 ASN A CA 1
ATOM 635 C C . ASN A 1 82 ? -4.446 0.203 8.948 1.00 96.88 82 ASN A C 1
ATOM 637 O O . ASN A 1 82 ? -3.285 -0.183 9.015 1.00 96.88 82 ASN A O 1
ATOM 641 N N . LEU A 1 83 ? -5.413 -0.331 9.700 1.00 95.56 83 LEU A N 1
ATOM 642 C CA . LEU A 1 83 ? -5.176 -1.444 10.618 1.00 95.56 83 LEU A CA 1
ATOM 643 C C . LEU A 1 83 ? -4.664 -2.688 9.883 1.00 95.56 83 LEU A C 1
ATOM 645 O O . LEU A 1 83 ? -3.727 -3.326 10.349 1.00 95.56 83 LEU A O 1
ATOM 649 N N . VAL A 1 84 ? -5.253 -3.019 8.729 1.00 94.00 84 VAL A N 1
ATOM 650 C CA . VAL A 1 84 ? -4.795 -4.142 7.896 1.00 94.00 84 VAL A CA 1
ATOM 651 C C . VAL A 1 84 ? -3.371 -3.903 7.398 1.00 94.00 84 VAL A C 1
ATOM 653 O O . VAL A 1 84 ? -2.559 -4.818 7.462 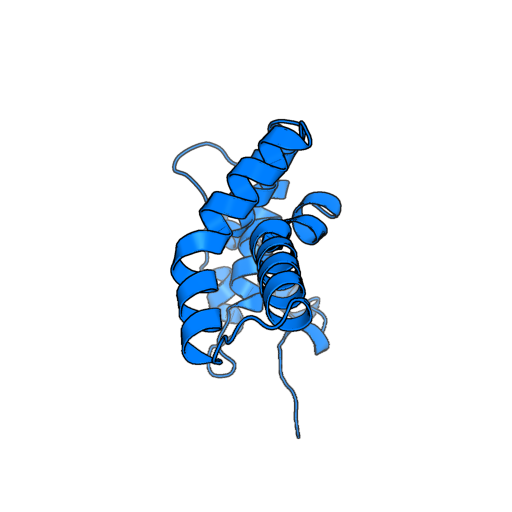1.00 94.00 84 VAL A O 1
ATOM 656 N N . ALA A 1 85 ? -3.038 -2.687 6.962 1.00 94.50 85 ALA A N 1
ATOM 657 C CA . ALA A 1 85 ? -1.672 -2.358 6.560 1.00 94.50 85 ALA A CA 1
ATOM 658 C C . ALA A 1 85 ? -0.670 -2.555 7.710 1.00 94.50 85 ALA A C 1
ATOM 660 O O . ALA A 1 85 ? 0.397 -3.126 7.504 1.00 94.50 85 ALA A O 1
ATOM 661 N N . GLN A 1 86 ? -1.029 -2.139 8.928 1.00 94.25 86 GLN A N 1
ATOM 662 C CA . GLN A 1 86 ? -0.192 -2.340 10.114 1.00 94.25 86 GLN A CA 1
ATOM 663 C C . GLN A 1 86 ? -0.056 -3.815 10.495 1.00 94.25 86 GLN A C 1
ATOM 665 O O . GLN A 1 86 ? 1.033 -4.239 10.860 1.00 94.25 86 GLN A O 1
ATOM 670 N N . LEU A 1 87 ? -1.131 -4.599 10.375 1.00 92.88 87 LEU A N 1
ATOM 671 C CA . LEU A 1 87 ? -1.097 -6.044 10.593 1.00 92.88 87 LEU A CA 1
ATOM 672 C C . LEU A 1 87 ? -0.151 -6.737 9.600 1.00 92.88 87 LEU A C 1
ATOM 674 O O . LEU A 1 87 ? 0.665 -7.550 10.010 1.00 92.88 87 LEU A O 1
ATOM 678 N N . LEU A 1 88 ? -0.241 -6.400 8.310 1.00 90.19 88 LEU A N 1
ATOM 679 C CA . LEU A 1 88 ? 0.591 -6.999 7.258 1.00 90.19 88 LEU A CA 1
ATOM 680 C C . LEU A 1 88 ? 2.062 -6.566 7.334 1.00 90.19 88 LEU A C 1
ATOM 682 O O . LEU A 1 88 ? 2.937 -7.296 6.881 1.00 90.19 88 LEU A O 1
ATOM 686 N N . ALA A 1 89 ? 2.333 -5.383 7.886 1.00 90.75 89 ALA A N 1
ATOM 687 C CA . ALA A 1 89 ? 3.684 -4.882 8.115 1.00 90.75 89 ALA A CA 1
ATOM 688 C C . ALA A 1 89 ? 4.265 -5.306 9.476 1.00 90.75 89 ALA A C 1
ATOM 690 O O . ALA A 1 89 ? 5.404 -4.941 9.777 1.00 90.75 89 ALA A O 1
ATOM 691 N N . LEU A 1 90 ? 3.499 -6.027 10.305 1.00 89.94 90 LEU A N 1
ATOM 692 C CA . LEU A 1 90 ? 3.924 -6.415 11.643 1.00 89.94 90 LEU A CA 1
ATOM 693 C C . LEU A 1 90 ? 5.071 -7.438 11.549 1.00 89.94 90 LEU A C 1
ATOM 695 O O . LEU A 1 90 ? 4.879 -8.517 10.984 1.00 89.94 90 LEU A O 1
ATOM 699 N N . PRO A 1 91 ? 6.259 -7.140 12.101 1.00 86.38 91 PRO A N 1
ATOM 700 C CA . PRO A 1 91 ? 7.362 -8.091 12.123 1.00 86.38 91 PRO A CA 1
ATOM 701 C C . PRO A 1 91 ? 7.006 -9.363 12.904 1.00 86.38 91 PRO A C 1
ATOM 703 O O . PRO A 1 91 ? 6.382 -9.290 13.962 1.00 86.38 91 PRO A O 1
ATOM 706 N N . SER A 1 92 ? 7.484 -10.526 12.452 1.00 82.94 92 SER A N 1
ATOM 707 C CA . SER A 1 92 ? 7.199 -11.827 13.089 1.00 82.94 92 SER A CA 1
ATOM 708 C C . SER A 1 92 ? 7.671 -11.931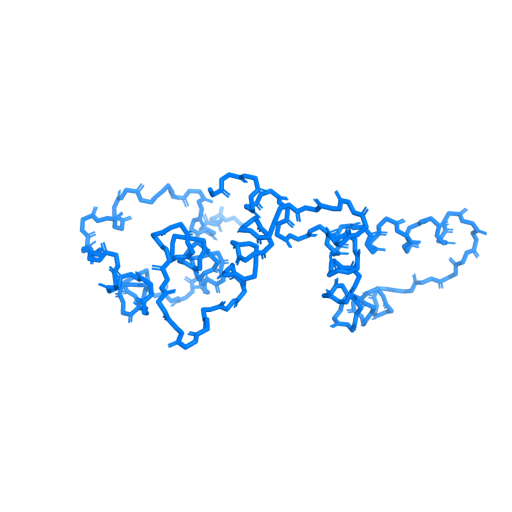 14.548 1.00 82.94 92 SER A C 1
ATOM 710 O O . SER A 1 92 ? 7.199 -12.787 15.292 1.00 82.94 92 SER A O 1
ATOM 712 N N . ASN A 1 93 ? 8.610 -11.079 14.969 1.00 84.50 93 ASN A N 1
ATOM 713 C CA . ASN A 1 93 ? 9.121 -11.014 16.340 1.00 84.50 93 ASN A CA 1
ATOM 714 C C . ASN A 1 93 ? 8.322 -10.068 17.257 1.00 84.50 93 ASN A C 1
ATOM 716 O O . ASN A 1 93 ? 8.644 -9.964 18.441 1.00 84.50 93 ASN A O 1
ATOM 720 N N . GLN A 1 94 ? 7.314 -9.362 16.740 1.00 85.44 94 GLN A N 1
ATOM 721 C CA . GLN A 1 94 ? 6.513 -8.416 17.508 1.00 85.44 94 GLN A CA 1
ATOM 722 C C . GLN A 1 94 ? 5.184 -9.048 17.940 1.00 85.44 94 GLN A C 1
ATOM 724 O O . GLN A 1 94 ? 4.526 -9.737 17.165 1.00 85.44 94 GLN A O 1
ATOM 729 N N . SER A 1 95 ? 4.767 -8.805 19.191 1.00 88.00 95 SER A N 1
ATOM 730 C CA . SER A 1 95 ? 3.458 -9.281 19.657 1.00 88.00 95 SER A CA 1
ATOM 731 C C . SER A 1 95 ? 2.325 -8.613 18.880 1.00 88.00 95 SER A C 1
ATOM 733 O O . SER A 1 95 ? 2.318 -7.395 18.677 1.00 88.00 95 SER A O 1
ATOM 735 N N . LEU A 1 96 ? 1.312 -9.409 18.547 1.00 88.12 96 LEU A N 1
ATOM 736 C CA . LEU A 1 96 ? 0.056 -8.945 17.972 1.00 88.12 96 LEU A CA 1
ATOM 737 C C . LEU A 1 96 ? -0.690 -7.977 18.908 1.00 88.12 96 LEU A C 1
ATOM 739 O O . LEU A 1 96 ? -1.432 -7.125 18.429 1.00 88.12 96 LEU A O 1
ATOM 743 N N . ASP A 1 97 ? -0.437 -8.031 20.221 1.00 91.00 97 ASP A N 1
ATOM 744 C CA . ASP A 1 97 ? -0.993 -7.070 21.184 1.00 91.00 97 ASP A CA 1
ATOM 745 C C . ASP A 1 97 ? -0.585 -5.625 20.859 1.00 91.00 97 ASP A C 1
ATOM 747 O O . ASP A 1 97 ? -1.357 -4.696 21.083 1.00 91.00 97 ASP A O 1
ATOM 751 N N . SER A 1 98 ? 0.589 -5.423 20.246 1.00 91.56 98 SER A N 1
ATOM 752 C CA . SER A 1 98 ? 1.048 -4.088 19.835 1.00 91.56 98 SER A CA 1
ATOM 753 C C . SER A 1 98 ? 0.126 -3.435 18.794 1.00 91.56 98 SER A C 1
ATOM 755 O O . SER A 1 98 ? 0.040 -2.208 18.722 1.00 91.56 98 SER A O 1
ATOM 757 N N . LEU A 1 99 ? -0.636 -4.238 18.040 1.00 92.06 99 LEU A N 1
ATOM 758 C CA . LEU A 1 99 ? -1.638 -3.757 17.095 1.00 92.06 99 LEU A CA 1
ATOM 759 C C . LEU A 1 99 ? -2.801 -3.048 17.805 1.00 92.06 99 LEU A C 1
ATOM 761 O O . LEU A 1 99 ? -3.354 -2.097 17.251 1.00 92.06 99 LEU A O 1
ATOM 765 N N . LEU A 1 100 ? -3.165 -3.464 19.026 1.00 93.88 100 LEU A N 1
ATOM 766 C CA . LEU A 1 100 ? -4.243 -2.836 19.804 1.00 93.88 100 LEU A CA 1
ATOM 767 C C . LEU A 1 100 ? -3.872 -1.429 20.287 1.00 93.88 100 LEU A C 1
ATOM 769 O O . LEU A 1 100 ? -4.747 -0.572 20.406 1.00 93.88 100 LEU A O 1
ATOM 773 N N . GLU A 1 101 ? -2.579 -1.158 20.472 1.00 93.44 101 GLU A N 1
ATOM 774 C CA . GLU A 1 101 ? -2.065 0.167 20.846 1.00 93.44 101 GLU A CA 1
ATOM 775 C C . GLU A 1 101 ? -2.092 1.166 19.677 1.00 93.44 101 GLU A C 1
ATOM 777 O O . GLU A 1 101 ? -2.021 2.396 19.857 1.00 93.44 101 GLU A O 1
ATOM 782 N N . SER A 1 102 ? -2.249 0.659 18.452 1.00 93.75 102 SER A N 1
ATOM 783 C CA . SER A 1 102 ? -2.328 1.489 17.262 1.00 93.75 102 SER A CA 1
ATOM 784 C C . SER A 1 102 ? -3.511 2.460 17.312 1.00 93.75 102 SER A C 1
ATOM 786 O O . SER A 1 102 ? -4.592 2.180 17.839 1.00 93.75 102 SER A O 1
ATOM 788 N N . ARG A 1 103 ? -3.322 3.643 16.717 1.00 93.44 103 ARG A N 1
ATOM 789 C CA . ARG A 1 103 ? -4.393 4.638 16.555 1.00 93.44 103 ARG A CA 1
ATOM 790 C C . ARG A 1 103 ? -5.664 4.044 15.918 1.00 93.44 103 ARG A C 1
ATOM 792 O O . ARG A 1 103 ? -6.730 4.268 16.493 1.00 93.44 103 ARG A O 1
ATOM 799 N N . PRO A 1 104 ? -5.613 3.303 14.788 1.00 95.31 104 PRO A N 1
ATOM 800 C CA . PRO A 1 104 ? -6.824 2.736 14.205 1.00 95.31 104 PRO A CA 1
ATOM 801 C C . PRO A 1 104 ? -7.513 1.709 15.103 1.00 95.31 104 PRO A C 1
ATOM 803 O O . PRO A 1 104 ? -8.738 1.745 15.186 1.00 95.31 104 PRO A O 1
ATOM 806 N N . ALA A 1 105 ? -6.777 0.849 15.817 1.00 95.50 105 ALA A N 1
ATOM 807 C CA . ALA A 1 105 ? -7.390 -0.127 16.718 1.00 95.50 105 ALA A CA 1
ATOM 808 C C . ALA A 1 105 ? -8.131 0.545 17.881 1.00 95.50 105 ALA A C 1
ATOM 810 O O . ALA A 1 105 ? -9.291 0.215 18.140 1.00 95.50 105 ALA A O 1
ATOM 811 N N . ARG A 1 106 ? -7.509 1.550 18.515 1.00 94.38 106 ARG A N 1
ATOM 812 C CA . ARG A 1 106 ? -8.135 2.334 19.592 1.00 94.38 106 ARG A CA 1
ATOM 813 C C . ARG A 1 106 ? -9.385 3.070 19.121 1.00 94.38 106 ARG A C 1
ATOM 815 O O . ARG A 1 106 ? -10.410 3.024 19.794 1.00 94.38 106 ARG A O 1
ATOM 822 N N . MET A 1 107 ? -9.335 3.708 17.950 1.00 94.56 107 MET A N 1
ATOM 823 C CA . MET A 1 107 ? -10.493 4.418 17.387 1.00 94.56 107 MET A CA 1
ATOM 824 C C . MET A 1 107 ? -11.624 3.476 16.949 1.00 94.56 107 MET A C 1
ATOM 826 O O . MET A 1 107 ? -12.787 3.871 16.969 1.00 94.56 107 MET A O 1
ATOM 830 N N . LEU A 1 108 ? -11.301 2.237 16.572 1.00 95.31 108 LEU A N 1
ATOM 831 C CA . LEU A 1 108 ? -12.279 1.188 16.275 1.00 95.31 108 LEU A CA 1
ATOM 832 C C . LEU A 1 108 ? -12.816 0.490 17.536 1.00 95.31 108 LEU A C 1
ATOM 834 O O . LEU A 1 108 ? -13.724 -0.333 17.418 1.00 95.31 108 LEU A O 1
ATOM 838 N N . GLY A 1 109 ? -12.273 0.795 18.720 1.00 95.06 109 GLY A N 1
ATOM 839 C CA . GLY A 1 109 ? -12.657 0.158 19.979 1.00 95.06 109 GLY A CA 1
ATOM 840 C C . GLY A 1 109 ? -12.321 -1.334 20.029 1.00 95.06 109 GLY A C 1
ATOM 841 O O . GLY A 1 109 ? -13.059 -2.108 20.639 1.00 95.06 109 GLY A O 1
ATOM 842 N N . LEU A 1 110 ? -11.252 -1.755 19.346 1.00 94.75 110 LEU A N 1
ATOM 843 C CA . LEU A 1 110 ? -10.837 -3.156 19.329 1.00 94.75 110 LEU A CA 1
ATOM 844 C C . LEU A 1 110 ? -10.247 -3.562 20.679 1.00 94.75 110 LEU A C 1
ATOM 846 O O . LEU A 1 110 ? -9.589 -2.778 21.359 1.00 94.75 110 LEU A O 1
ATOM 850 N N . ARG A 1 111 ? -10.501 -4.811 21.056 1.00 92.56 111 ARG A N 1
ATOM 851 C CA . ARG A 1 111 ? -10.064 -5.416 22.314 1.00 92.56 111 ARG A CA 1
ATOM 852 C C . ARG A 1 111 ? -9.380 -6.749 22.022 1.00 92.56 111 ARG A C 1
ATOM 854 O O . ARG A 1 111 ? -9.373 -7.216 20.885 1.00 92.56 111 ARG A O 1
ATOM 861 N N . GLN A 1 112 ? -8.809 -7.366 23.050 1.00 90.19 112 GLN A N 1
ATOM 862 C CA . GLN A 1 112 ? -8.022 -8.593 22.909 1.00 90.19 112 GLN A CA 1
ATOM 863 C C . GLN A 1 112 ? -8.800 -9.766 22.289 1.00 90.19 112 GLN A C 1
ATOM 865 O O . GLN A 1 112 ? -8.222 -10.572 21.564 1.00 90.19 112 GLN A O 1
ATOM 870 N N . ASP A 1 113 ? -10.123 -9.819 22.469 1.00 90.69 113 ASP A N 1
ATOM 871 C CA . ASP A 1 113 ? -10.995 -10.818 21.839 1.00 90.69 113 ASP A CA 1
ATOM 872 C C . ASP A 1 113 ? -11.020 -10.728 20.304 1.00 90.69 113 ASP A C 1
ATOM 874 O O . ASP A 1 113 ? -11.330 -11.715 19.636 1.00 90.69 113 ASP A O 1
ATOM 878 N N . PHE A 1 114 ? -10.681 -9.569 19.730 1.00 89.25 114 PHE A N 1
ATOM 879 C CA . PHE A 1 114 ? -10.542 -9.407 18.285 1.00 89.25 114 PHE A CA 1
ATOM 880 C C . PHE A 1 114 ? -9.314 -10.142 17.741 1.00 89.25 114 PHE A C 1
ATOM 882 O O . PHE A 1 114 ? -9.394 -10.722 16.661 1.00 89.25 114 PHE A O 1
ATOM 889 N N . LEU A 1 115 ? -8.202 -10.156 18.483 1.00 87.19 115 LEU A N 1
ATOM 890 C CA . LEU A 1 115 ? -6.952 -10.761 18.018 1.00 87.19 115 LEU A CA 1
ATOM 891 C C . LEU A 1 115 ? -7.114 -12.262 17.759 1.00 87.19 115 LEU A C 1
ATOM 893 O O . LEU A 1 115 ? -6.646 -12.758 16.740 1.00 87.19 115 LEU A O 1
ATOM 897 N N . GLY A 1 116 ? -7.875 -12.957 18.611 1.00 87.25 116 GLY A N 1
ATOM 898 C CA . GLY A 1 116 ? -8.197 -14.378 18.435 1.00 87.25 116 GLY A CA 1
ATOM 899 C C . GLY A 1 116 ? -9.100 -14.692 17.234 1.00 87.25 116 GLY A C 1
ATOM 900 O O . GLY A 1 116 ? -9.332 -15.858 16.937 1.00 87.25 116 GLY A O 1
ATOM 901 N N . ARG A 1 117 ? -9.631 -13.675 16.542 1.00 89.06 117 ARG A N 1
ATOM 902 C CA . ARG A 1 117 ? -10.433 -13.834 15.315 1.00 89.06 117 ARG A CA 1
ATOM 903 C C . ARG A 1 117 ? -9.627 -13.579 14.045 1.00 89.06 117 ARG A C 1
ATOM 905 O O . ARG A 1 117 ? -10.169 -13.752 12.954 1.00 89.06 117 ARG A O 1
ATOM 912 N N . ILE A 1 118 ? -8.381 -13.120 14.165 1.00 87.94 118 ILE A N 1
ATOM 913 C CA . ILE A 1 118 ? -7.519 -12.884 13.009 1.00 87.94 118 ILE A CA 1
ATOM 914 C C . ILE A 1 118 ? -7.085 -14.250 12.460 1.00 87.94 118 ILE A C 1
ATOM 916 O O . ILE A 1 118 ? -6.545 -15.056 13.216 1.00 87.94 118 ILE A O 1
ATOM 920 N N . PRO A 1 119 ? -7.315 -14.537 11.166 1.00 85.94 119 PRO A N 1
ATOM 921 C CA . PRO A 1 119 ? -6.891 -15.796 10.570 1.00 85.94 119 PRO A CA 1
ATOM 922 C C . PRO A 1 119 ? -5.378 -16.005 10.692 1.00 85.94 119 PRO A C 1
ATOM 924 O O . PRO A 1 119 ? -4.601 -15.137 10.298 1.00 85.94 119 PRO A O 1
ATOM 927 N N . GLU A 1 120 ? -4.961 -17.178 11.170 1.00 81.25 120 GLU A N 1
ATOM 928 C CA . GLU A 1 120 ? -3.546 -17.479 11.440 1.00 81.25 120 GLU A CA 1
ATOM 929 C C . GLU A 1 120 ? -2.652 -17.348 10.199 1.00 81.25 120 GLU A C 1
ATOM 931 O O . GLU A 1 120 ? -1.529 -16.861 10.296 1.00 81.25 120 GLU A O 1
ATOM 936 N N . HIS A 1 121 ? -3.172 -17.687 9.015 1.00 81.69 121 HIS A N 1
ATOM 937 C CA . HIS A 1 121 ? -2.432 -17.574 7.753 1.00 81.69 121 HIS A CA 1
ATOM 938 C C . HIS A 1 121 ? -2.054 -16.128 7.385 1.00 81.69 121 HIS A C 1
ATOM 940 O O . HIS A 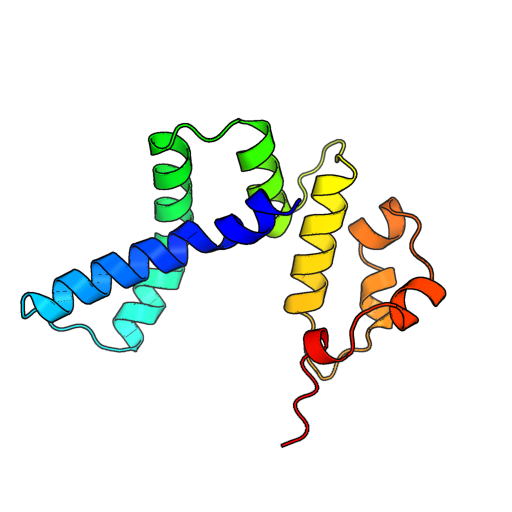1 121 ? -1.151 -15.924 6.580 1.00 81.69 121 HIS A O 1
ATOM 946 N N . LEU A 1 122 ? -2.724 -15.118 7.954 1.00 75.50 122 LEU A N 1
ATOM 947 C CA . LEU A 1 122 ? -2.372 -13.708 7.750 1.00 75.50 122 LEU A CA 1
ATOM 948 C C . LEU A 1 122 ? -1.249 -13.236 8.677 1.00 75.50 122 LEU A C 1
ATOM 950 O O . LEU A 1 122 ? -0.696 -12.166 8.453 1.00 75.50 122 LEU A O 1
ATOM 954 N N . LEU A 1 123 ? -0.904 -14.011 9.709 1.00 74.81 123 LEU A N 1
ATOM 955 C CA . LEU A 1 123 ? 0.097 -13.635 10.709 1.00 74.81 123 LEU A CA 1
ATOM 956 C C . LEU A 1 123 ? 1.533 -13.957 10.278 1.00 74.81 123 LEU A C 1
ATOM 958 O O . LEU A 1 123 ? 2.445 -13.840 11.092 1.00 74.81 123 LEU A O 1
ATOM 962 N N . GLY A 1 124 ? 1.750 -14.394 9.031 1.00 63.09 124 GLY A N 1
ATOM 963 C CA . GLY A 1 124 ? 3.092 -14.634 8.493 1.00 63.09 124 GLY A CA 1
ATOM 964 C C . GLY A 1 124 ? 3.922 -15.646 9.292 1.00 63.09 124 GLY A C 1
ATOM 965 O O . GLY A 1 124 ? 5.141 -15.679 9.147 1.00 63.09 124 GLY A O 1
ATOM 966 N N . ARG A 1 125 ? 3.284 -16.477 10.131 1.00 56.47 125 ARG A N 1
ATOM 967 C CA . ARG A 1 125 ? 3.906 -17.637 10.781 1.00 56.47 125 ARG A CA 1
ATOM 968 C C . ARG A 1 125 ? 4.011 -18.751 9.744 1.00 56.47 125 ARG A C 1
ATOM 970 O O . ARG A 1 125 ? 3.246 -19.708 9.763 1.00 56.47 125 ARG A O 1
ATOM 977 N N . HIS A 1 126 ? 4.908 -18.580 8.781 1.00 46.38 126 HIS A N 1
ATOM 978 C CA . HIS A 1 126 ? 5.418 -19.718 8.035 1.00 46.38 126 HIS A CA 1
ATOM 979 C C . HIS A 1 126 ? 6.378 -20.461 8.970 1.00 46.38 126 HIS A C 1
ATOM 981 O O . HIS A 1 126 ? 7.527 -20.060 9.129 1.00 46.38 126 HIS A O 1
ATOM 987 N N . ASP A 1 127 ? 5.879 -21.504 9.634 1.00 40.81 127 ASP A N 1
ATOM 988 C CA . ASP A 1 127 ? 6.739 -22.595 10.084 1.00 40.81 127 ASP A CA 1
ATOM 989 C C . ASP A 1 127 ? 7.243 -23.305 8.816 1.00 40.81 127 ASP A C 1
ATOM 991 O O . ASP A 1 127 ? 6.441 -23.880 8.072 1.00 40.81 127 ASP A O 1
ATOM 995 N N . GLY A 1 128 ? 8.548 -23.224 8.540 1.00 34.31 128 GLY A N 1
ATOM 996 C CA . GLY A 1 128 ? 9.197 -23.918 7.419 1.00 34.31 128 GLY A CA 1
ATOM 997 C C . GLY A 1 128 ? 10.375 -23.168 6.830 1.00 34.31 128 GLY A C 1
ATOM 998 O O . GLY A 1 128 ? 10.127 -22.325 5.942 1.00 34.31 128 GLY A O 1
#